Protein AF-A0A1G0FQ92-F1 (afdb_monomer_lite)

Foldseek 3Di:
DVVVCCVVCVVVVVVVVVVVVVVVVVVVVVVVVVVVVLVVLVVQLVVLLVVCLVVVPDVVSVVSNLVSLVVNVCVVPDQWDFDDDDNDGPDIDGPPPVVVVSSVVSVVVSCVSNVVVVVD

Structure (mmCIF, N/CA/C/O backbone):
data_AF-A0A1G0FQ92-F1
#
_entry.id   AF-A0A1G0FQ92-F1
#
loop_
_atom_site.group_PDB
_atom_site.id
_atom_site.type_symbol
_atom_site.label_atom_id
_atom_site.label_alt_id
_atom_site.label_comp_id
_atom_site.label_asym_id
_atom_site.label_entity_id
_atom_site.label_seq_id
_atom_site.pdbx_PDB_ins_code
_atom_site.Cartn_x
_atom_site.Cartn_y
_atom_site.Cartn_z
_atom_site.occupancy
_atom_site.B_iso_or_equiv
_atom_site.auth_seq_id
_atom_site.auth_comp_id
_atom_site.auth_asym_id
_atom_site.auth_atom_id
_atom_site.pdbx_PDB_model_num
ATOM 1 N N . MET A 1 1 ? 34.326 -0.810 -49.996 1.00 49.47 1 MET A N 1
ATOM 2 C CA . MET A 1 1 ? 34.513 -0.570 -48.547 1.00 49.47 1 MET A CA 1
ATOM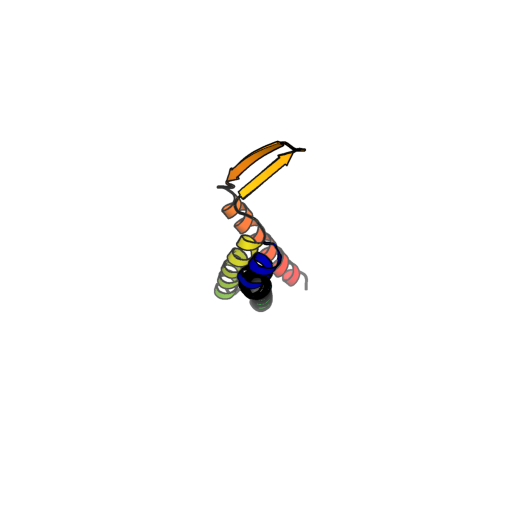 3 C C . MET A 1 1 ? 33.262 -0.954 -47.757 1.00 49.47 1 MET A C 1
ATOM 5 O O . MET A 1 1 ? 33.401 -1.573 -46.710 1.00 49.47 1 MET A O 1
ATOM 9 N N . ASP A 1 2 ? 32.059 -0.715 -48.287 1.00 53.69 2 ASP A N 1
ATOM 10 C CA . ASP A 1 2 ? 30.771 -0.985 -47.615 1.00 53.69 2 ASP A CA 1
ATOM 11 C C . ASP A 1 2 ? 30.501 -2.463 -47.283 1.00 53.69 2 ASP A C 1
ATOM 13 O O . ASP A 1 2 ? 29.979 -2.795 -46.221 1.00 53.69 2 ASP A O 1
ATOM 17 N N . SER A 1 3 ? 30.934 -3.384 -48.145 1.00 57.03 3 SER A N 1
ATOM 18 C CA . SER A 1 3 ? 30.762 -4.831 -47.952 1.00 57.03 3 SER A CA 1
ATOM 19 C C . SER A 1 3 ? 31.643 -5.426 -46.842 1.00 57.03 3 SER A C 1
ATOM 21 O O . SER A 1 3 ? 31.326 -6.494 -46.317 1.00 57.03 3 SER A O 1
ATOM 23 N N . TYR A 1 4 ? 32.719 -4.736 -46.443 1.00 55.25 4 TYR A N 1
ATOM 24 C CA . TYR A 1 4 ? 33.552 -5.134 -45.302 1.00 55.25 4 TYR A CA 1
ATOM 25 C C . TYR A 1 4 ? 32.931 -4.675 -43.976 1.00 55.25 4 TYR A C 1
ATOM 27 O O . TYR A 1 4 ? 32.877 -5.452 -43.027 1.00 55.25 4 TYR A O 1
ATOM 35 N N . ILE A 1 5 ? 32.373 -3.457 -43.946 1.00 58.00 5 ILE A N 1
ATOM 36 C CA . ILE A 1 5 ? 31.676 -2.880 -42.784 1.00 58.00 5 ILE A CA 1
ATOM 37 C C . ILE A 1 5 ? 30.417 -3.694 -42.450 1.00 58.00 5 ILE A C 1
ATOM 39 O O . ILE A 1 5 ? 30.187 -4.030 -41.293 1.00 58.00 5 ILE A O 1
ATOM 43 N N . ALA A 1 6 ? 29.637 -4.110 -43.453 1.00 58.31 6 ALA A N 1
ATOM 44 C CA . ALA A 1 6 ? 28.458 -4.951 -43.227 1.00 58.31 6 ALA A CA 1
ATOM 45 C C . ALA A 1 6 ? 28.804 -6.336 -42.636 1.00 58.31 6 ALA A C 1
ATOM 47 O O . ALA A 1 6 ? 28.080 -6.843 -41.778 1.00 58.31 6 ALA A O 1
ATOM 48 N N . ARG A 1 7 ? 29.932 -6.941 -43.048 1.00 61.00 7 ARG A N 1
ATOM 49 C CA . ARG A 1 7 ? 30.397 -8.242 -42.530 1.00 61.00 7 ARG A CA 1
ATOM 50 C C . ARG A 1 7 ? 30.936 -8.167 -41.105 1.00 61.00 7 ARG A C 1
ATOM 52 O O . ARG A 1 7 ? 30.766 -9.124 -40.356 1.00 61.00 7 ARG A O 1
ATOM 59 N N . THR A 1 8 ? 31.576 -7.063 -40.729 1.00 62.22 8 THR A N 1
ATOM 60 C CA . THR A 1 8 ? 32.132 -6.891 -39.382 1.00 62.22 8 THR A CA 1
ATOM 61 C C . THR A 1 8 ? 31.109 -6.345 -38.395 1.00 62.22 8 THR A C 1
ATOM 63 O O . THR A 1 8 ? 31.143 -6.758 -37.244 1.00 62.22 8 THR A O 1
ATOM 66 N N . MET A 1 9 ? 30.177 -5.482 -38.818 1.00 61.44 9 MET A N 1
ATOM 67 C CA . 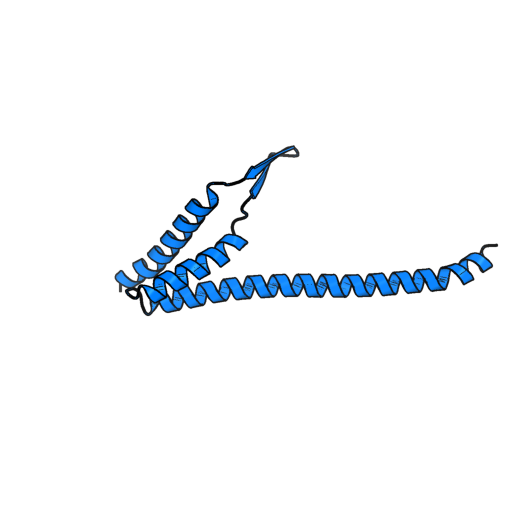MET A 1 9 ? 29.166 -4.869 -37.942 1.00 61.44 9 MET A CA 1
ATOM 68 C C . MET A 1 9 ? 27.873 -5.684 -37.805 1.00 61.44 9 MET A C 1
ATOM 70 O O . MET A 1 9 ? 27.204 -5.576 -36.779 1.00 61.44 9 MET A O 1
ATOM 74 N N . GLY A 1 10 ? 27.530 -6.532 -38.781 1.00 70.69 10 GLY A N 1
ATOM 75 C CA . GLY A 1 10 ? 26.330 -7.381 -38.740 1.00 70.69 10 GLY A CA 1
ATOM 76 C C . GLY A 1 10 ? 26.204 -8.236 -37.466 1.00 70.69 10 GLY A C 1
ATOM 77 O O . GLY A 1 10 ? 25.162 -8.175 -36.812 1.00 70.69 10 GLY A O 1
ATOM 78 N N . PRO A 1 11 ? 27.255 -8.965 -37.040 1.00 80.44 11 PRO A N 1
ATOM 79 C CA . PRO A 1 11 ? 27.215 -9.764 -35.813 1.00 80.44 11 PRO A CA 1
ATOM 80 C C . PRO A 1 11 ? 27.005 -8.929 -34.542 1.00 80.44 11 PRO A C 1
ATOM 82 O O . PRO A 1 11 ? 26.285 -9.355 -33.642 1.00 80.44 11 PRO A O 1
ATOM 85 N N . TRP A 1 12 ? 27.580 -7.723 -34.473 1.00 83.19 12 TRP A N 1
ATOM 86 C CA . TRP A 1 12 ? 27.428 -6.826 -33.321 1.00 83.19 12 TRP A CA 1
ATOM 87 C C . TRP A 1 12 ? 26.035 -6.206 -33.240 1.00 83.19 12 TRP A C 1
ATOM 89 O O . TRP A 1 12 ? 25.506 -6.054 -32.143 1.00 83.19 12 TRP A O 1
ATOM 99 N N . ILE A 1 13 ? 25.417 -5.894 -34.383 1.00 83.62 13 ILE A N 1
ATOM 100 C CA . ILE A 1 13 ? 24.026 -5.422 -34.431 1.00 83.62 13 ILE A CA 1
ATOM 101 C C . ILE A 1 13 ? 23.087 -6.530 -33.943 1.00 83.62 13 ILE A C 1
A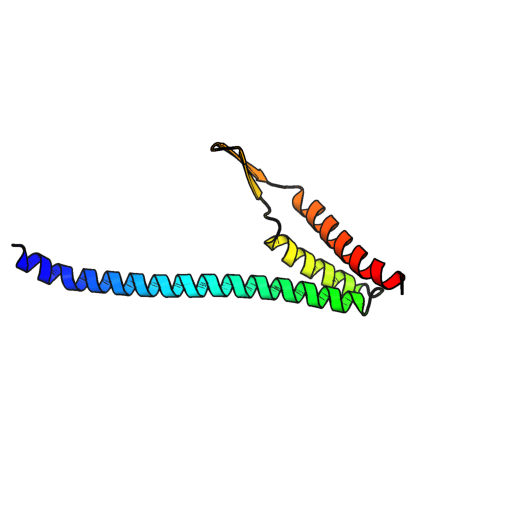TOM 103 O O . ILE A 1 13 ? 22.226 -6.276 -33.105 1.00 83.62 13 ILE A O 1
ATOM 107 N N . VAL A 1 14 ? 23.287 -7.773 -34.397 1.00 83.62 14 VAL A N 1
ATOM 108 C CA . VAL A 1 14 ? 22.497 -8.925 -33.929 1.00 83.62 14 VAL A CA 1
ATOM 109 C C . VAL A 1 14 ? 22.682 -9.142 -32.424 1.00 83.62 14 VAL A C 1
ATOM 111 O O . VAL A 1 14 ? 21.697 -9.305 -31.706 1.00 83.62 14 VAL A O 1
ATOM 114 N N . LEU A 1 15 ? 23.919 -9.071 -31.925 1.00 86.25 15 LEU A N 1
ATOM 115 C CA . LEU A 1 15 ? 24.206 -9.155 -30.492 1.00 86.25 15 LEU A CA 1
ATOM 116 C C . LEU A 1 15 ? 23.480 -8.050 -29.704 1.00 86.25 15 LEU A C 1
ATOM 118 O O . LEU A 1 15 ? 22.843 -8.337 -28.694 1.00 86.25 15 LEU A O 1
ATOM 122 N N . ALA A 1 16 ? 23.529 -6.802 -30.176 1.00 85.31 16 ALA A N 1
ATOM 123 C CA . ALA A 1 16 ? 22.871 -5.671 -29.526 1.00 85.31 16 ALA A CA 1
ATOM 124 C C . ALA A 1 16 ? 21.343 -5.840 -29.465 1.00 85.31 16 ALA A C 1
ATOM 126 O O . ALA A 1 16 ? 20.740 -5.553 -28.432 1.00 85.31 16 ALA A O 1
ATOM 127 N N . VAL A 1 17 ? 20.720 -6.365 -30.527 1.00 86.38 17 VAL A N 1
ATOM 128 C CA . VAL A 1 17 ? 19.278 -6.666 -30.548 1.00 86.38 17 VAL A CA 1
ATOM 129 C C . VAL A 1 17 ? 18.927 -7.761 -29.537 1.00 86.38 17 VAL A C 1
ATOM 131 O O . VAL A 1 17 ? 17.934 -7.632 -28.823 1.00 86.38 17 VAL A O 1
ATOM 134 N N . ILE A 1 18 ? 19.753 -8.807 -29.421 1.00 89.12 18 ILE A N 1
ATOM 135 C CA . ILE A 1 18 ? 19.550 -9.878 -28.432 1.00 89.12 18 ILE A CA 1
ATOM 136 C C . ILE A 1 18 ? 19.664 -9.325 -27.008 1.00 89.12 18 ILE A C 1
ATOM 138 O O . ILE A 1 18 ? 18.787 -9.580 -26.183 1.00 89.12 18 ILE A O 1
ATOM 142 N N . VAL A 1 19 ? 20.700 -8.531 -26.716 1.00 89.69 19 VAL A N 1
ATOM 143 C CA . VAL A 1 19 ? 20.867 -7.909 -25.392 1.00 89.69 19 VAL A CA 1
ATOM 144 C C . VAL A 1 19 ? 19.685 -6.994 -25.072 1.00 89.69 19 VAL A C 1
ATOM 146 O O . VAL A 1 19 ? 19.135 -7.073 -23.975 1.00 89.69 19 VAL A O 1
ATOM 149 N N . PHE A 1 20 ? 19.240 -6.175 -26.027 1.00 92.19 20 PHE A N 1
ATOM 150 C CA . PHE A 1 20 ? 18.078 -5.307 -25.845 1.00 92.19 20 PHE A CA 1
ATOM 151 C C . PHE A 1 20 ? 16.800 -6.106 -25.555 1.00 92.19 20 PHE A C 1
ATOM 153 O O . PHE A 1 20 ? 16.089 -5.797 -24.600 1.00 92.19 20 PHE A O 1
ATOM 160 N N . ALA A 1 21 ? 16.538 -7.176 -26.310 1.00 86.56 21 ALA A N 1
ATOM 161 C CA . ALA A 1 21 ? 15.380 -8.039 -26.087 1.00 86.56 21 ALA A CA 1
ATOM 162 C C . ALA A 1 21 ? 15.396 -8.673 -24.686 1.00 86.56 21 ALA A C 1
ATOM 164 O O . ALA A 1 21 ? 14.373 -8.683 -23.998 1.00 86.56 21 ALA A O 1
ATOM 165 N N . VAL A 1 22 ? 16.561 -9.138 -24.225 1.00 91.19 22 VAL A N 1
ATOM 166 C CA . VAL A 1 22 ? 16.732 -9.681 -22.870 1.00 91.19 22 VAL A CA 1
ATOM 167 C C . VAL A 1 22 ? 16.446 -8.610 -21.813 1.00 91.19 22 VAL A C 1
ATOM 169 O O . VAL A 1 22 ? 15.677 -8.860 -20.883 1.00 91.19 22 VAL A O 1
ATOM 172 N N . LEU A 1 23 ? 16.987 -7.398 -21.970 1.00 91.06 23 LEU A N 1
ATOM 173 C CA . LEU A 1 23 ? 16.730 -6.282 -21.052 1.00 91.06 23 LEU A CA 1
ATOM 174 C C . LEU A 1 23 ? 15.242 -5.903 -20.998 1.00 91.06 23 LEU A C 1
ATOM 176 O O . LEU A 1 23 ? 14.718 -5.672 -19.908 1.00 91.06 23 LEU A O 1
ATOM 180 N N . CYS A 1 24 ? 14.537 -5.905 -22.133 1.00 88.69 24 CYS A N 1
ATOM 181 C CA . CYS A 1 24 ? 13.091 -5.675 -22.174 1.00 88.69 24 CYS A CA 1
ATOM 182 C C . CYS A 1 24 ? 12.308 -6.736 -21.388 1.00 88.69 24 CYS A C 1
ATOM 184 O O . CYS A 1 24 ? 11.381 -6.391 -20.653 1.00 88.69 24 CYS A O 1
ATOM 186 N N . VAL A 1 25 ? 12.688 -8.014 -21.492 1.00 89.31 25 VAL A N 1
ATOM 187 C CA . VAL A 1 25 ? 12.049 -9.097 -20.724 1.00 89.31 25 VAL A CA 1
ATOM 188 C C . VAL A 1 25 ? 12.283 -8.919 -19.223 1.00 89.31 25 VAL A C 1
ATOM 190 O O . VAL A 1 25 ? 11.343 -9.058 -18.438 1.00 89.31 25 VAL A O 1
ATOM 193 N N . PHE A 1 26 ? 13.501 -8.562 -18.808 1.00 88.31 26 PHE A N 1
ATOM 194 C CA . PHE A 1 26 ? 13.791 -8.266 -17.402 1.00 88.31 26 PHE A CA 1
ATOM 195 C C . PHE A 1 26 ? 12.991 -7.065 -16.888 1.00 88.31 26 PHE A C 1
ATOM 197 O O . PHE A 1 26 ? 12.408 -7.145 -15.804 1.00 88.31 26 PHE A O 1
ATOM 204 N N . ALA A 1 27 ? 12.904 -5.985 -17.670 1.00 82.88 27 ALA A N 1
ATOM 205 C CA . ALA A 1 27 ? 12.105 -4.812 -17.325 1.00 82.88 27 ALA A CA 1
ATOM 206 C C . ALA A 1 27 ? 10.617 -5.166 -17.164 1.00 82.88 27 ALA A C 1
ATOM 208 O O . ALA A 1 27 ? 9.985 -4.758 -16.189 1.00 82.88 27 ALA A O 1
ATOM 209 N N . TYR A 1 28 ? 10.076 -5.989 -18.066 1.00 85.81 28 TYR A N 1
ATOM 210 C CA . TYR A 1 28 ? 8.696 -6.462 -17.988 1.00 85.81 28 TYR A CA 1
ATOM 211 C C . TYR A 1 28 ? 8.437 -7.320 -16.742 1.00 85.81 28 TYR A C 1
ATOM 213 O O . TYR A 1 28 ? 7.465 -7.088 -16.021 1.00 85.81 28 TYR A O 1
ATOM 221 N N . GLN A 1 29 ? 9.313 -8.283 -16.435 1.00 85.56 29 GLN A N 1
ATOM 222 C CA . GLN A 1 29 ? 9.165 -9.093 -15.223 1.00 85.56 29 GLN A CA 1
ATOM 223 C C . GLN A 1 29 ? 9.251 -8.249 -13.951 1.00 85.56 29 GLN A C 1
ATOM 225 O O . GLN A 1 29 ? 8.521 -8.498 -12.992 1.00 85.56 29 GLN A O 1
ATOM 230 N N . PHE A 1 30 ? 10.131 -7.250 -13.932 1.00 83.19 30 PHE A N 1
ATOM 231 C CA . PHE A 1 30 ? 10.268 -6.346 -12.800 1.00 83.19 30 PHE A CA 1
ATOM 232 C C . PHE A 1 30 ? 9.007 -5.497 -12.584 1.00 83.19 30 PHE A C 1
ATOM 234 O O . PHE A 1 30 ? 8.542 -5.375 -11.449 1.00 83.19 30 PHE A O 1
ATOM 241 N N . ASP A 1 31 ? 8.414 -4.973 -13.660 1.00 79.62 31 ASP A N 1
ATOM 242 C CA . ASP A 1 31 ? 7.146 -4.237 -13.593 1.00 79.62 31 ASP A CA 1
ATOM 243 C C . ASP A 1 31 ? 6.005 -5.122 -13.065 1.00 79.62 31 ASP A C 1
ATOM 245 O O . ASP A 1 31 ? 5.270 -4.731 -12.154 1.00 79.62 31 ASP A O 1
ATOM 249 N N . GLN A 1 32 ? 5.909 -6.362 -13.556 1.00 78.06 32 GLN A N 1
ATOM 250 C CA . GLN A 1 32 ? 4.897 -7.307 -13.081 1.00 78.06 32 GLN A CA 1
ATOM 251 C C . GLN A 1 32 ? 5.092 -7.687 -11.608 1.00 78.06 32 GLN A C 1
ATOM 253 O O . GLN A 1 32 ? 4.121 -7.724 -10.848 1.00 78.06 32 GLN A O 1
ATOM 258 N N . LYS A 1 33 ? 6.337 -7.904 -11.160 1.00 78.81 33 LYS A N 1
ATOM 259 C CA . LYS A 1 33 ? 6.640 -8.147 -9.739 1.00 78.81 33 LYS A CA 1
ATOM 260 C C . LYS A 1 33 ? 6.172 -6.988 -8.860 1.00 78.81 33 LYS A C 1
ATOM 262 O O . LYS A 1 33 ? 5.459 -7.229 -7.889 1.00 78.81 33 LYS A O 1
ATOM 267 N N . LYS A 1 34 ? 6.468 -5.743 -9.246 1.00 77.12 34 LYS A N 1
ATOM 268 C CA . LYS A 1 34 ? 6.015 -4.550 -8.511 1.00 77.12 34 LYS A CA 1
ATOM 269 C C . LYS A 1 34 ? 4.494 -4.441 -8.437 1.00 77.12 34 LYS A C 1
ATOM 271 O O . LYS A 1 34 ? 3.953 -4.095 -7.389 1.00 77.12 34 LYS A O 1
ATOM 276 N N . LYS A 1 35 ? 3.785 -4.732 -9.531 1.00 76.94 35 LYS A N 1
ATOM 277 C CA . LYS A 1 35 ? 2.311 -4.742 -9.539 1.00 76.94 35 LYS A CA 1
ATOM 278 C C . LYS A 1 35 ? 1.747 -5.801 -8.593 1.00 76.94 35 LYS A C 1
ATOM 280 O O . LYS A 1 35 ? 0.823 -5.515 -7.835 1.00 76.94 35 LYS A O 1
ATOM 285 N N . THR A 1 36 ? 2.334 -6.994 -8.608 1.00 80.19 36 THR A N 1
ATOM 286 C CA . THR A 1 36 ? 1.914 -8.116 -7.756 1.00 80.19 36 THR A CA 1
ATOM 287 C C . THR A 1 36 ? 2.139 -7.809 -6.275 1.00 80.19 36 THR A C 1
ATOM 289 O O . THR A 1 36 ? 1.265 -8.067 -5.455 1.00 80.19 36 THR A O 1
ATOM 292 N N . GLU A 1 37 ? 3.273 -7.195 -5.939 1.00 79.69 37 GLU A N 1
ATOM 293 C CA . GLU A 1 37 ? 3.609 -6.778 -4.575 1.00 79.69 37 GLU A CA 1
ATOM 294 C C . GLU A 1 37 ? 2.620 -5.738 -4.029 1.00 79.69 37 GLU A C 1
ATOM 296 O O . GLU A 1 37 ? 2.073 -5.911 -2.939 1.00 79.69 37 GLU A O 1
ATOM 301 N N . LYS A 1 38 ? 2.294 -4.709 -4.824 1.00 78.50 38 LYS A N 1
ATOM 302 C CA . LYS A 1 38 ? 1.278 -3.708 -4.452 1.00 78.50 38 LYS A CA 1
ATOM 303 C C . LYS A 1 38 ? -0.083 -4.343 -4.182 1.00 78.50 38 LYS A C 1
ATOM 305 O O . LYS A 1 38 ? -0.764 -3.978 -3.226 1.00 78.50 38 LYS A O 1
ATOM 310 N N . LEU A 1 39 ? -0.473 -5.302 -5.020 1.00 82.56 39 LEU A N 1
ATOM 311 C CA . LEU A 1 39 ? -1.740 -6.009 -4.883 1.00 82.56 39 LEU A CA 1
ATOM 312 C C . LEU A 1 39 ? -1.757 -6.924 -3.649 1.00 82.56 39 LEU A C 1
ATOM 314 O O . LEU A 1 39 ? -2.777 -7.009 -2.969 1.00 82.56 39 LEU A O 1
ATOM 318 N N . ALA A 1 40 ? -0.632 -7.564 -3.323 1.00 84.12 40 ALA A N 1
ATOM 319 C CA . ALA A 1 40 ? -0.489 -8.370 -2.114 1.00 84.12 40 ALA A CA 1
ATOM 320 C C . ALA A 1 40 ? -0.622 -7.521 -0.841 1.00 84.12 40 ALA A C 1
ATOM 322 O O . ALA A 1 40 ? -1.327 -7.916 0.083 1.00 84.12 40 ALA A O 1
ATOM 323 N N . ILE A 1 41 ? -0.011 -6.333 -0.808 1.00 82.88 41 ILE A N 1
ATOM 324 C CA . ILE A 1 41 ? -0.123 -5.412 0.333 1.00 82.88 41 ILE A CA 1
ATOM 325 C C . ILE A 1 41 ? -1.558 -4.882 0.474 1.00 82.88 41 ILE A C 1
ATOM 327 O O . ILE A 1 41 ? -2.073 -4.811 1.588 1.00 82.88 41 ILE A O 1
ATOM 331 N N . ALA A 1 42 ? -2.230 -4.562 -0.639 1.00 81.88 42 ALA A N 1
ATOM 332 C CA . ALA A 1 42 ? -3.634 -4.148 -0.622 1.00 81.88 42 ALA A CA 1
ATOM 333 C C . ALA A 1 42 ? -4.558 -5.240 -0.058 1.00 81.88 42 ALA A C 1
ATOM 335 O O . ALA A 1 42 ? -5.382 -4.956 0.808 1.00 81.88 42 ALA A O 1
ATOM 336 N N . ARG A 1 43 ? -4.374 -6.495 -0.492 1.00 86.31 43 ARG A N 1
ATOM 337 C CA . ARG A 1 43 ? -5.118 -7.645 0.046 1.00 86.31 43 ARG A CA 1
ATOM 338 C C . ARG A 1 43 ? -4.839 -7.865 1.528 1.00 86.31 43 ARG A C 1
ATOM 340 O O . ARG A 1 43 ? -5.777 -7.985 2.296 1.00 86.31 43 ARG A O 1
ATOM 347 N N . ALA A 1 44 ? -3.574 -7.814 1.946 1.00 85.69 44 ALA A N 1
ATOM 348 C CA . ALA A 1 44 ? -3.209 -7.996 3.349 1.00 85.69 44 ALA A CA 1
ATOM 349 C C . ALA A 1 44 ? -3.836 -6.938 4.276 1.00 85.69 44 ALA A C 1
ATOM 351 O O . ALA A 1 44 ? -4.136 -7.237 5.430 1.00 85.69 44 ALA A O 1
ATOM 352 N N . TYR A 1 45 ? -4.029 -5.705 3.795 1.00 85.44 45 TYR A N 1
ATOM 353 C CA . TYR A 1 45 ? -4.754 -4.685 4.551 1.00 85.44 45 TYR A CA 1
ATOM 354 C C . TYR A 1 45 ? -6.260 -4.961 4.599 1.00 85.44 45 TYR A C 1
ATOM 356 O O . TYR A 1 45 ? -6.865 -4.834 5.660 1.00 85.44 45 TYR A O 1
ATOM 364 N N . GLN A 1 46 ? -6.852 -5.391 3.484 1.00 85.25 46 GLN A N 1
ATOM 365 C CA . GLN A 1 46 ? -8.262 -5.769 3.433 1.00 85.25 46 GLN A CA 1
ATOM 366 C C . GLN A 1 46 ? -8.575 -6.959 4.353 1.00 85.25 46 GLN A C 1
ATOM 368 O O . GLN A 1 46 ? -9.495 -6.867 5.157 1.00 85.25 46 GLN A O 1
ATOM 373 N N . ASP A 1 47 ? -7.757 -8.011 4.327 1.00 87.75 47 ASP A N 1
ATOM 374 C CA . ASP A 1 47 ? -7.913 -9.174 5.207 1.00 87.75 47 ASP A CA 1
ATOM 375 C C . ASP A 1 47 ? -7.808 -8.774 6.691 1.00 87.75 47 ASP A C 1
ATOM 377 O O . ASP A 1 47 ? -8.539 -9.281 7.541 1.00 87.75 47 ASP A O 1
ATOM 381 N N . ALA A 1 48 ? -6.922 -7.825 7.020 1.00 86.19 48 ALA A N 1
ATOM 382 C CA . ALA A 1 48 ? -6.787 -7.307 8.380 1.00 86.19 48 ALA A CA 1
ATOM 383 C C . ALA A 1 48 ? -8.000 -6.465 8.817 1.00 86.19 48 ALA A C 1
ATOM 385 O O . ALA A 1 48 ? -8.395 -6.532 9.982 1.00 86.19 48 ALA A O 1
ATOM 386 N N . LEU A 1 49 ? -8.606 -5.706 7.897 1.00 84.69 49 LEU A N 1
ATOM 387 C CA . LEU A 1 49 ? -9.861 -4.989 8.140 1.00 84.69 4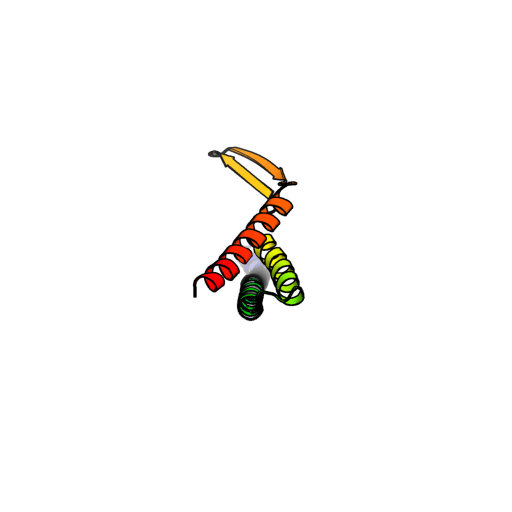9 LEU A CA 1
ATOM 388 C C . LEU A 1 49 ? -11.027 -5.959 8.357 1.00 84.69 49 LEU A C 1
ATOM 390 O O . LEU A 1 49 ? -11.819 -5.749 9.273 1.00 84.69 49 LEU A O 1
ATOM 394 N N . ASP A 1 50 ? -11.110 -7.030 7.569 1.00 86.88 50 ASP A N 1
ATOM 395 C CA . ASP A 1 50 ? -12.153 -8.051 7.703 1.00 86.88 50 ASP A CA 1
ATOM 396 C C . ASP A 1 50 ? -12.005 -8.828 9.023 1.00 86.88 50 ASP A C 1
ATOM 398 O O . ASP A 1 50 ? -12.988 -9.061 9.728 1.00 86.88 50 ASP A O 1
ATOM 402 N N . HIS A 1 51 ? -10.771 -9.152 9.422 1.00 84.44 51 HIS A N 1
ATOM 403 C CA . HIS A 1 51 ? -10.482 -9.755 10.726 1.00 84.44 51 HIS A CA 1
ATOM 404 C C . HIS A 1 51 ? -10.847 -8.818 11.891 1.00 84.44 51 HIS A C 1
ATOM 406 O O . HIS A 1 51 ? -11.441 -9.248 12.880 1.00 84.44 51 HIS A O 1
ATOM 412 N N . LEU A 1 52 ? -10.559 -7.517 11.763 1.00 83.44 52 LEU A N 1
ATOM 413 C CA . LEU A 1 52 ? -10.957 -6.514 12.751 1.00 83.44 52 LEU A CA 1
ATOM 414 C C . LEU A 1 52 ? -12.480 -6.336 12.822 1.00 83.44 52 LEU A C 1
ATOM 416 O O . LEU A 1 52 ? -13.016 -6.129 13.906 1.00 83.44 52 LEU A O 1
ATOM 420 N N . ALA A 1 53 ? -13.189 -6.447 11.697 1.00 83.75 53 ALA A N 1
ATOM 421 C CA . ALA A 1 53 ? -14.648 -6.404 11.667 1.00 83.75 53 ALA A CA 1
ATOM 422 C C . ALA A 1 53 ? -15.280 -7.594 12.413 1.00 83.75 53 ALA A C 1
ATOM 424 O O . ALA A 1 53 ? -16.310 -7.437 13.065 1.00 83.75 53 ALA A O 1
ATOM 425 N N . GLN A 1 54 ? -14.649 -8.770 12.363 1.00 84.00 54 GLN A N 1
ATOM 426 C CA . GLN A 1 54 ? -15.087 -9.962 13.100 1.00 84.00 54 GLN A CA 1
ATOM 427 C C . GLN A 1 54 ? -14.746 -9.890 14.599 1.00 84.00 54 GLN A C 1
ATOM 429 O O . GLN A 1 54 ? -15.493 -10.412 15.428 1.00 84.00 54 GLN A O 1
ATOM 434 N N . HIS A 1 55 ? -13.656 -9.204 14.958 1.00 84.25 55 HIS A N 1
ATOM 435 C CA . HIS A 1 55 ? -13.181 -9.048 16.337 1.00 84.25 55 HIS A CA 1
ATOM 436 C C . HIS A 1 55 ? -12.957 -7.568 16.719 1.00 84.25 55 HIS A C 1
ATOM 438 O O . HIS A 1 55 ? -11.835 -7.162 17.030 1.00 84.25 55 HIS A O 1
ATOM 444 N N . PRO A 1 56 ? -14.016 -6.734 16.756 1.00 76.81 56 PRO A N 1
ATOM 445 C CA . PRO A 1 56 ? -13.887 -5.274 16.857 1.00 76.81 56 PRO A CA 1
ATOM 446 C C . PRO A 1 56 ? -13.347 -4.775 18.203 1.00 76.81 56 PRO A C 1
ATOM 448 O O . PRO A 1 56 ? -12.870 -3.644 18.308 1.00 76.81 56 PRO A O 1
ATOM 451 N N . THR A 1 57 ? -13.429 -5.599 19.248 1.00 81.62 57 THR A N 1
ATOM 452 C CA . THR A 1 57 ? -12.928 -5.283 20.592 1.00 81.62 57 THR A CA 1
ATOM 453 C C . THR A 1 57 ? -11.547 -5.868 20.873 1.00 81.62 57 THR A C 1
ATOM 455 O O . THR A 1 57 ? -11.007 -5.617 21.948 1.00 81.62 57 THR A O 1
ATOM 458 N N . ASP A 1 58 ? -10.974 -6.649 19.951 1.00 84.12 58 ASP A N 1
ATOM 459 C CA . ASP A 1 58 ? -9.667 -7.271 20.146 1.00 84.12 58 ASP A CA 1
ATOM 460 C C . ASP A 1 58 ? -8.536 -6.261 19.851 1.00 84.12 58 ASP A C 1
ATOM 462 O O . ASP A 1 58 ? -8.380 -5.803 18.711 1.00 84.12 58 ASP A O 1
ATOM 466 N N . PRO A 1 59 ? -7.716 -5.892 20.855 1.00 80.56 59 PRO A N 1
ATOM 467 C CA . PRO A 1 59 ? -6.601 -4.976 20.651 1.00 80.56 59 PRO A CA 1
ATOM 468 C C . PRO A 1 59 ? -5.533 -5.542 19.704 1.00 80.56 59 PRO A C 1
ATOM 470 O O . PRO A 1 59 ? -4.869 -4.763 19.017 1.00 80.56 59 PRO A O 1
ATOM 473 N N . SER A 1 60 ? -5.379 -6.868 19.625 1.00 84.62 60 SER A N 1
ATOM 474 C CA . SER A 1 60 ? -4.404 -7.505 18.734 1.00 84.62 60 SER A CA 1
ATOM 475 C C . SER A 1 60 ? -4.818 -7.386 17.263 1.00 84.62 60 SER A C 1
ATOM 477 O O . SER A 1 60 ? -4.004 -6.993 16.424 1.00 84.62 60 SER A O 1
ATOM 479 N N . ALA A 1 61 ? -6.106 -7.589 16.961 1.00 79.94 61 ALA A N 1
ATOM 480 C CA . ALA A 1 61 ? -6.671 -7.364 15.633 1.00 79.94 61 ALA A CA 1
ATOM 481 C C . ALA A 1 61 ? -6.549 -5.890 15.208 1.00 79.94 61 ALA A C 1
ATOM 483 O O . ALA A 1 61 ? -6.213 -5.592 14.059 1.00 79.94 61 ALA A O 1
ATOM 484 N N . ARG A 1 62 ? -6.749 -4.953 16.147 1.00 79.25 62 ARG A N 1
ATOM 485 C CA . ARG A 1 62 ? -6.628 -3.511 15.883 1.00 79.25 62 ARG A CA 1
ATOM 486 C C . ARG A 1 62 ? -5.187 -3.093 15.587 1.00 79.25 62 ARG A C 1
ATOM 488 O O . ARG A 1 62 ? -4.963 -2.343 14.639 1.00 79.25 62 ARG A O 1
ATOM 495 N N . LEU A 1 63 ? -4.217 -3.596 16.354 1.00 84.25 63 LEU A N 1
ATOM 496 C CA . LEU A 1 63 ? -2.790 -3.361 16.106 1.00 84.25 63 LEU A CA 1
ATOM 497 C C . LEU A 1 63 ? -2.348 -3.939 14.756 1.00 84.25 63 LEU A C 1
ATOM 499 O O . LEU A 1 63 ? -1.731 -3.226 13.967 1.00 84.25 63 LEU A O 1
ATOM 503 N N . GLY A 1 64 ? -2.740 -5.178 14.444 1.00 82.06 64 GLY A N 1
ATOM 504 C CA . GLY A 1 64 ? -2.432 -5.798 13.153 1.00 82.06 64 GLY A CA 1
ATOM 505 C C . GLY A 1 64 ? -3.013 -5.018 11.969 1.00 82.06 64 GLY A C 1
ATOM 506 O O . GLY A 1 64 ? -2.333 -4.808 10.963 1.00 82.06 64 GLY A O 1
ATOM 507 N N . CYS A 1 65 ? -4.240 -4.510 12.099 1.00 85.44 65 CYS A N 1
ATOM 508 C CA . CYS A 1 65 ? -4.858 -3.664 11.080 1.00 85.44 65 CYS A CA 1
ATOM 509 C C . CYS A 1 65 ? -4.133 -2.318 10.905 1.00 85.44 65 CYS A C 1
ATOM 511 O O . CYS A 1 65 ? -3.953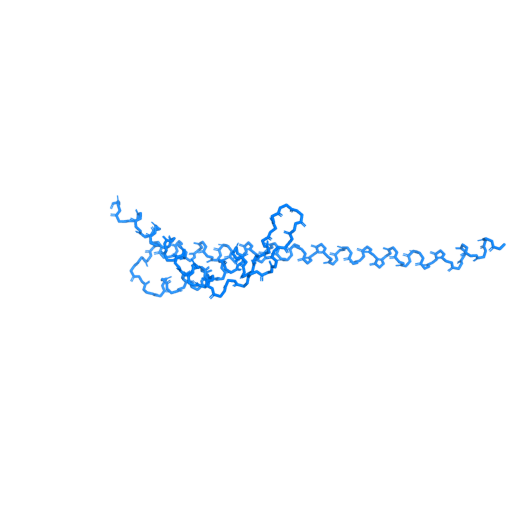 -1.864 9.773 1.00 85.44 65 CYS A O 1
ATOM 513 N N . LEU A 1 66 ? -3.684 -1.689 11.996 1.00 84.50 66 LEU A N 1
ATOM 514 C CA . LEU A 1 66 ? -2.903 -0.448 11.942 1.00 84.50 66 LEU A CA 1
ATOM 515 C C . LEU A 1 66 ? -1.569 -0.654 11.213 1.00 84.50 66 LEU A C 1
ATOM 517 O O . LEU A 1 66 ? -1.222 0.132 10.333 1.00 84.50 66 LEU A O 1
ATOM 521 N N . GLU A 1 67 ? -0.841 -1.727 11.523 1.00 84.75 67 GLU A N 1
ATOM 522 C CA . GLU A 1 67 ? 0.439 -2.036 10.876 1.00 84.75 67 GLU A CA 1
ATOM 523 C C . GLU A 1 67 ? 0.287 -2.278 9.371 1.00 84.75 67 GLU A C 1
ATOM 525 O O . GLU A 1 67 ? 1.029 -1.706 8.569 1.00 84.75 67 GLU A O 1
ATOM 530 N N . ARG A 1 68 ? -0.715 -3.067 8.964 1.00 85.12 68 ARG A N 1
ATOM 531 C CA . ARG A 1 68 ? -0.998 -3.310 7.540 1.00 85.12 68 ARG A CA 1
ATOM 532 C C . ARG A 1 68 ? -1.493 -2.049 6.831 1.00 85.12 68 ARG A C 1
ATOM 534 O O . ARG A 1 68 ? -1.101 -1.803 5.689 1.00 85.12 68 ARG A O 1
ATOM 541 N N . GLY A 1 69 ? -2.272 -1.215 7.521 1.00 81.75 69 GLY A N 1
ATOM 542 C CA . GLY A 1 69 ? -2.707 0.093 7.033 1.00 81.75 69 GLY A CA 1
ATOM 543 C C . GLY A 1 69 ? -1.532 1.029 6.767 1.00 81.75 69 GLY A C 1
ATOM 544 O O . GLY A 1 69 ? -1.473 1.648 5.705 1.00 81.75 69 GLY A O 1
ATOM 545 N N . ARG A 1 70 ? -0.536 1.069 7.661 1.00 82.81 70 ARG A N 1
ATOM 546 C CA . ARG A 1 70 ? 0.702 1.840 7.449 1.00 82.81 70 ARG A CA 1
ATOM 547 C C . ARG A 1 70 ? 1.412 1.422 6.170 1.00 82.81 70 ARG A C 1
ATOM 549 O O . ARG A 1 70 ? 1.770 2.284 5.372 1.00 82.81 70 ARG A O 1
ATOM 556 N N . THR A 1 71 ? 1.573 0.117 5.940 1.00 81.25 71 THR A N 1
ATOM 557 C CA . THR A 1 71 ? 2.214 -0.392 4.716 1.00 81.25 71 THR A CA 1
ATOM 558 C C . THR A 1 71 ? 1.412 -0.034 3.462 1.00 81.25 71 THR A C 1
ATOM 560 O O . THR A 1 71 ? 1.990 0.380 2.459 1.00 81.25 71 THR A O 1
ATOM 563 N N . PHE A 1 72 ? 0.082 -0.137 3.513 1.00 83.56 72 PHE A N 1
ATOM 564 C CA . PHE A 1 72 ? -0.788 0.209 2.389 1.00 83.56 72 PHE A CA 1
ATOM 565 C C . PHE A 1 72 ? -0.738 1.705 2.043 1.00 83.56 72 PHE A C 1
ATOM 567 O O . PHE A 1 72 ? -0.476 2.078 0.896 1.00 83.56 72 PHE A O 1
ATOM 574 N N . TYR A 1 73 ? -0.927 2.577 3.036 1.00 74.81 73 TYR A N 1
ATOM 575 C CA . TYR A 1 73 ? -0.936 4.024 2.824 1.00 74.81 73 TYR A CA 1
ATOM 576 C C . TYR A 1 73 ? 0.454 4.604 2.540 1.00 74.81 73 TYR A C 1
ATOM 578 O O . TYR A 1 73 ? 0.537 5.648 1.896 1.00 74.81 73 TYR A O 1
ATOM 586 N N . ALA A 1 74 ? 1.537 3.926 2.931 1.00 75.75 74 ALA A N 1
ATOM 587 C CA . ALA A 1 74 ? 2.889 4.278 2.499 1.00 75.75 74 ALA A CA 1
ATOM 588 C C . ALA A 1 74 ? 3.084 4.134 0.979 1.00 75.75 74 ALA A C 1
ATOM 590 O O . ALA A 1 74 ? 3.837 4.896 0.381 1.00 75.75 74 ALA A O 1
ATOM 591 N N . MET A 1 75 ? 2.382 3.199 0.329 1.00 73.44 75 MET A N 1
ATOM 592 C CA . MET A 1 75 ? 2.417 3.069 -1.132 1.00 73.44 75 MET A CA 1
ATOM 593 C C . MET A 1 75 ? 1.472 4.035 -1.851 1.00 73.44 75 MET A C 1
ATOM 595 O O . MET A 1 75 ? 1.740 4.416 -2.991 1.00 73.44 75 MET A O 1
ATOM 599 N N . ALA A 1 76 ? 0.330 4.348 -1.235 1.00 69.31 76 ALA A N 1
ATOM 600 C CA . ALA A 1 76 ? -0.731 5.139 -1.856 1.00 69.31 76 ALA A CA 1
ATOM 601 C C . ALA A 1 76 ? -0.500 6.651 -1.728 1.00 69.31 76 ALA A C 1
ATOM 603 O O . ALA A 1 76 ? -0.873 7.407 -2.623 1.00 69.31 76 ALA A O 1
ATOM 604 N N . ILE A 1 77 ? 0.106 7.089 -0.623 1.00 65.19 77 ILE A N 1
ATOM 605 C CA . ILE A 1 77 ? 0.390 8.494 -0.346 1.00 65.19 77 ILE A CA 1
ATOM 606 C C . ILE A 1 77 ? 1.910 8.675 -0.396 1.00 65.19 77 ILE A C 1
ATOM 608 O O . ILE A 1 77 ? 2.594 8.223 0.527 1.00 65.19 77 ILE A O 1
ATOM 612 N N . PRO A 1 78 ? 2.448 9.304 -1.456 1.00 59.41 78 PRO A N 1
ATOM 613 C CA . PRO A 1 78 ? 3.879 9.525 -1.563 1.00 59.41 78 PRO A CA 1
ATOM 614 C C . PRO A 1 78 ? 4.350 10.498 -0.472 1.00 59.41 78 PRO A C 1
ATOM 616 O O . PRO A 1 78 ? 3.673 11.478 -0.158 1.00 59.41 78 PRO A O 1
ATOM 619 N N . ASP A 1 79 ? 5.521 10.220 0.109 1.00 56.09 79 ASP A N 1
ATOM 620 C CA . ASP A 1 79 ? 6.135 11.049 1.163 1.00 56.09 79 ASP A CA 1
ATOM 621 C C . ASP A 1 79 ? 6.482 12.460 0.678 1.00 56.09 79 ASP A C 1
ATOM 623 O O . ASP A 1 79 ? 6.498 13.417 1.452 1.00 56.09 79 ASP A O 1
ATOM 627 N N . THR A 1 80 ? 6.687 12.591 -0.629 1.00 56.06 80 THR A N 1
ATOM 628 C CA . THR A 1 80 ? 6.988 13.837 -1.315 1.00 56.06 80 THR A CA 1
ATOM 629 C C . THR A 1 80 ? 6.032 14.024 -2.479 1.00 56.06 80 THR A C 1
ATOM 631 O O . THR A 1 80 ? 5.691 13.074 -3.186 1.00 56.06 80 THR A O 1
ATOM 634 N N . PHE A 1 81 ? 5.617 15.263 -2.719 1.00 54.97 81 PHE A N 1
ATOM 635 C CA . PHE A 1 81 ? 5.027 15.614 -4.002 1.00 54.97 81 PHE A CA 1
ATOM 636 C C . PHE A 1 81 ? 5.729 16.839 -4.569 1.00 54.97 81 PHE A C 1
ATOM 638 O O . PHE A 1 81 ? 6.099 17.771 -3.851 1.00 54.97 81 PHE A O 1
ATOM 645 N N . THR A 1 82 ? 5.944 16.810 -5.876 1.00 53.12 82 THR A N 1
ATOM 646 C CA . THR A 1 82 ? 6.425 17.956 -6.632 1.00 53.12 82 THR A CA 1
ATOM 647 C C . THR A 1 82 ? 5.211 18.762 -7.050 1.00 53.12 82 THR A C 1
ATOM 649 O O . THR A 1 82 ? 4.351 18.280 -7.791 1.00 53.12 82 THR A O 1
ATOM 652 N N . LEU A 1 83 ? 5.114 19.988 -6.548 1.00 53.00 83 LEU A N 1
ATOM 653 C CA . LEU A 1 83 ? 4.011 20.878 -6.873 1.00 53.00 83 LEU A CA 1
ATOM 654 C C . LEU A 1 83 ? 4.272 21.439 -8.277 1.00 53.00 83 LEU A C 1
ATOM 656 O O . LEU A 1 83 ? 5.125 22.306 -8.470 1.00 53.00 83 LEU A O 1
ATOM 660 N N . VAL A 1 84 ? 3.590 20.885 -9.278 1.00 53.91 84 VAL A N 1
ATOM 661 C CA . VAL A 1 84 ? 3.676 21.344 -10.669 1.00 53.91 84 VAL A CA 1
ATOM 662 C C . VAL A 1 84 ? 2.474 22.243 -10.942 1.00 53.91 84 VAL A C 1
ATOM 664 O O . VAL A 1 84 ? 1.345 21.764 -11.030 1.00 53.91 84 VAL A O 1
ATOM 667 N N . VAL A 1 85 ? 2.704 23.557 -11.043 1.00 52.28 85 VAL A N 1
ATOM 668 C CA . VAL A 1 85 ? 1.680 24.529 -11.468 1.00 52.28 85 VAL A CA 1
ATOM 669 C C . VAL A 1 85 ? 2.044 25.009 -12.868 1.00 52.28 85 VAL A C 1
ATOM 671 O O . VAL A 1 85 ? 3.006 25.759 -13.048 1.00 52.28 85 VAL A O 1
ATOM 674 N N . GLY A 1 86 ? 1.291 24.559 -13.872 1.00 66.50 86 GLY A N 1
ATOM 675 C CA . GLY A 1 86 ? 1.650 24.772 -15.277 1.00 66.50 86 GLY A CA 1
ATOM 676 C C . GLY A 1 86 ? 2.935 24.017 -15.640 1.00 66.50 86 GLY A C 1
ATOM 677 O O . GLY A 1 86 ? 3.059 22.840 -15.329 1.00 66.50 86 GLY A O 1
ATOM 678 N N . GLU A 1 87 ? 3.904 24.688 -16.266 1.00 58.41 87 GLU A N 1
ATOM 679 C CA . GLU A 1 87 ? 5.216 24.106 -16.619 1.00 58.41 87 GLU A CA 1
ATOM 680 C C . GLU A 1 87 ? 6.298 24.322 -15.543 1.00 58.41 87 GLU A C 1
ATOM 682 O O . GLU A 1 87 ? 7.451 23.932 -15.726 1.00 58.41 87 GLU A O 1
ATOM 687 N N . ARG A 1 88 ? 5.967 24.972 -14.418 1.00 45.59 88 ARG A N 1
ATOM 688 C CA . ARG A 1 88 ? 6.942 25.283 -13.364 1.00 45.59 88 ARG A CA 1
ATOM 689 C C . ARG A 1 88 ? 6.834 24.302 -12.204 1.00 45.59 88 ARG A C 1
ATOM 691 O O . ARG A 1 88 ? 5.806 24.213 -11.533 1.00 45.59 88 ARG A O 1
ATOM 698 N N . THR A 1 89 ? 7.940 23.615 -11.943 1.00 56.19 89 THR A N 1
ATOM 699 C CA . THR A 1 89 ? 8.124 22.738 -10.785 1.00 56.19 89 THR A CA 1
ATOM 700 C C . THR A 1 89 ? 8.513 23.578 -9.565 1.00 56.19 89 THR A C 1
ATOM 702 O O . THR A 1 89 ? 9.650 24.040 -9.464 1.00 56.19 89 THR A O 1
ATOM 705 N N . PHE A 1 90 ? 7.585 23.791 -8.629 1.00 54.31 90 PHE A N 1
ATOM 706 C CA . PHE A 1 90 ? 7.806 24.537 -7.382 1.00 54.31 90 PHE A CA 1
ATOM 707 C C . PHE A 1 90 ? 8.396 23.630 -6.293 1.00 54.31 90 PHE A C 1
ATOM 709 O O . PHE A 1 90 ? 7.812 23.445 -5.232 1.00 54.31 90 PHE A O 1
ATOM 716 N N . GLY A 1 91 ? 9.566 23.050 -6.570 1.00 53.12 91 GLY A N 1
ATOM 717 C C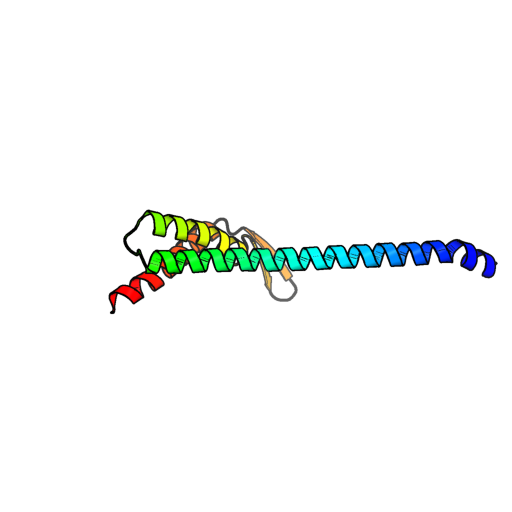A . GLY A 1 91 ? 10.307 22.228 -5.613 1.00 53.12 91 GLY A CA 1
ATOM 718 C C . GLY A 1 91 ? 9.599 20.940 -5.168 1.00 53.12 91 GLY A C 1
ATOM 719 O O . GLY A 1 91 ? 8.420 20.696 -5.427 1.00 53.12 91 GLY A O 1
ATOM 720 N N . THR A 1 92 ? 10.365 20.079 -4.507 1.00 52.78 92 THR A N 1
ATOM 721 C CA . THR A 1 92 ? 9.864 18.862 -3.866 1.00 52.78 92 THR A CA 1
ATOM 722 C C . THR A 1 92 ? 9.574 19.209 -2.413 1.00 52.78 92 THR A C 1
ATOM 724 O O . THR A 1 92 ? 10.504 19.501 -1.662 1.00 52.78 92 THR A O 1
ATOM 727 N N . GLN A 1 93 ? 8.301 19.241 -2.017 1.00 51.50 93 GLN A N 1
ATOM 728 C CA . GLN A 1 93 ? 7.951 19.446 -0.613 1.00 51.50 93 GLN A CA 1
ATOM 729 C C . GLN A 1 93 ? 7.966 18.090 0.096 1.00 51.50 93 GLN A C 1
ATOM 731 O O . GLN A 1 93 ? 7.188 17.196 -0.246 1.00 51.50 93 GLN A O 1
ATOM 736 N N . ASP A 1 94 ? 8.866 17.944 1.070 1.00 50.84 94 ASP A N 1
ATOM 737 C CA . ASP A 1 94 ? 8.834 16.845 2.032 1.00 50.84 94 ASP A CA 1
ATOM 738 C C . ASP A 1 94 ? 7.642 17.060 2.958 1.00 50.84 94 ASP A C 1
ATOM 740 O O . ASP A 1 94 ? 7.594 18.024 3.731 1.00 50.84 94 ASP A O 1
ATOM 744 N N . TYR A 1 95 ? 6.664 16.160 2.908 1.00 52.84 95 TYR A N 1
ATOM 745 C CA . TYR A 1 95 ? 5.651 16.118 3.947 1.00 52.84 95 TYR A CA 1
ATOM 746 C C . TYR A 1 95 ? 6.279 15.485 5.199 1.00 52.84 95 TYR A C 1
ATOM 748 O O . TYR A 1 95 ? 5.987 14.341 5.547 1.00 52.84 95 TYR A O 1
ATOM 756 N N . GLN A 1 96 ? 7.047 16.259 5.975 1.00 46.88 96 GLN A N 1
ATOM 757 C CA . GLN A 1 96 ? 7.384 15.889 7.364 1.00 46.88 96 GLN A CA 1
ATOM 758 C C . GLN A 1 96 ? 6.122 15.630 8.225 1.00 46.88 96 GLN A C 1
ATOM 760 O O . GLN A 1 96 ? 6.215 15.071 9.312 1.00 46.88 96 GLN A O 1
ATOM 765 N N . ASN A 1 97 ? 4.927 15.969 7.714 1.00 49.53 97 ASN A N 1
ATOM 766 C CA . ASN A 1 97 ? 3.625 15.774 8.348 1.00 49.53 97 ASN A CA 1
ATOM 767 C C . ASN A 1 97 ? 2.739 14.673 7.703 1.00 49.53 97 ASN A C 1
ATOM 769 O O . ASN A 1 97 ? 1.590 14.498 8.112 1.00 49.53 97 ASN A O 1
ATOM 773 N N . ASN A 1 98 ? 3.222 13.907 6.706 1.00 62.03 98 ASN A N 1
ATOM 774 C CA . ASN A 1 98 ? 2.390 12.863 6.070 1.00 62.03 98 ASN A CA 1
ATOM 775 C C . ASN A 1 98 ? 2.172 11.646 6.968 1.00 62.03 98 ASN A C 1
ATOM 777 O O . ASN A 1 98 ? 1.219 10.895 6.779 1.00 62.03 98 ASN A O 1
ATOM 781 N N . THR A 1 99 ? 3.054 11.417 7.939 1.00 63.75 99 THR A N 1
ATOM 782 C CA . THR A 1 99 ? 2.912 10.301 8.880 1.00 63.75 99 THR A CA 1
ATOM 783 C C . THR A 1 99 ? 1.689 10.505 9.769 1.00 63.75 99 THR A C 1
ATOM 785 O O . THR A 1 99 ? 0.849 9.618 9.839 1.00 63.75 99 THR A O 1
ATOM 788 N N . ALA A 1 100 ? 1.500 11.701 10.338 1.00 65.44 100 ALA A N 1
ATOM 789 C CA . ALA A 1 100 ? 0.311 12.022 11.132 1.00 65.44 100 ALA A CA 1
ATOM 790 C C . ALA A 1 100 ? -0.978 12.003 10.287 1.00 65.44 100 ALA A C 1
ATOM 792 O O . ALA A 1 100 ? -1.995 11.463 10.716 1.00 65.44 100 ALA A O 1
ATOM 793 N N . GLY A 1 101 ? -0.926 12.526 9.055 1.00 66.00 101 GLY A N 1
ATOM 794 C CA . GLY A 1 101 ? -2.054 12.469 8.118 1.00 66.00 101 GLY A CA 1
ATOM 795 C C . GLY A 1 101 ? -2.427 11.043 7.694 1.00 66.00 101 GLY A C 1
ATOM 796 O O . GLY A 1 101 ? -3.613 10.729 7.569 1.00 66.00 101 GLY A O 1
ATOM 797 N N . ARG A 1 102 ? -1.436 10.159 7.517 1.00 71.06 102 ARG A N 1
ATOM 798 C CA . ARG A 1 102 ? -1.652 8.728 7.253 1.00 71.06 102 ARG A CA 1
ATOM 799 C C . ARG A 1 102 ? -2.267 8.026 8.452 1.00 71.06 102 ARG A C 1
ATOM 801 O O . ARG A 1 102 ? -3.280 7.361 8.277 1.00 71.06 102 ARG A O 1
ATOM 808 N N . GLU A 1 103 ? -1.733 8.224 9.654 1.00 73.75 103 GLU A N 1
ATOM 809 C CA . GLU A 1 103 ? -2.297 7.638 10.878 1.00 73.75 103 GLU A CA 1
ATOM 810 C C . GLU A 1 103 ? -3.749 8.083 11.110 1.00 73.75 103 GLU A C 1
ATOM 812 O O . GLU A 1 103 ? -4.601 7.257 11.438 1.00 73.75 103 GLU A O 1
ATOM 817 N N . ALA A 1 104 ? -4.066 9.361 10.869 1.00 73.94 104 ALA A N 1
ATOM 818 C CA . ALA A 1 104 ? -5.430 9.874 10.980 1.00 73.94 104 ALA A CA 1
ATOM 819 C C . ALA A 1 104 ? -6.378 9.226 9.957 1.00 73.94 104 ALA A C 1
ATOM 821 O O . ALA A 1 104 ? -7.492 8.845 10.311 1.00 73.94 104 ALA A O 1
ATOM 822 N N . ARG A 1 105 ? -5.936 9.043 8.703 1.00 76.31 105 ARG A N 1
ATOM 823 C CA . ARG A 1 105 ? -6.729 8.356 7.666 1.00 76.31 105 ARG A CA 1
ATOM 824 C C . ARG A 1 105 ? -6.932 6.875 7.970 1.00 76.31 105 ARG A C 1
ATOM 826 O O . ARG A 1 105 ? -8.045 6.391 7.809 1.00 76.31 105 ARG A O 1
ATOM 833 N N . ILE A 1 106 ? -5.893 6.177 8.433 1.00 80.56 106 ILE A N 1
ATOM 834 C CA . ILE A 1 106 ? -5.989 4.768 8.839 1.00 80.56 106 ILE A CA 1
ATOM 835 C C . ILE A 1 106 ? -6.984 4.630 9.995 1.00 80.56 106 ILE A C 1
ATOM 837 O O . ILE A 1 106 ? -7.846 3.755 9.967 1.00 80.56 106 ILE A O 1
ATOM 841 N N . THR A 1 107 ? -6.893 5.513 10.992 1.00 79.75 107 THR A N 1
ATOM 842 C CA . THR A 1 107 ? -7.791 5.503 12.155 1.00 79.75 107 THR A CA 1
ATOM 843 C C . THR A 1 107 ? -9.233 5.789 11.744 1.00 79.75 107 THR A C 1
ATOM 845 O O . THR A 1 107 ? -10.121 5.041 12.138 1.00 79.75 107 THR A O 1
ATOM 848 N N . ALA A 1 108 ? -9.465 6.793 10.894 1.00 80.12 108 ALA A N 1
ATOM 849 C CA . ALA A 1 108 ? -10.795 7.109 10.377 1.00 80.12 108 ALA A CA 1
ATOM 850 C C . ALA A 1 108 ? -11.402 5.956 9.557 1.00 80.12 108 ALA A C 1
ATOM 852 O O . ALA A 1 108 ? -12.596 5.692 9.667 1.00 80.12 108 ALA A O 1
ATOM 853 N N . ASP A 1 109 ? -10.596 5.246 8.763 1.00 76.12 109 ASP A N 1
ATOM 854 C CA . ASP A 1 109 ? -11.056 4.099 7.970 1.00 76.12 109 ASP A CA 1
ATOM 855 C C . ASP A 1 109 ? -11.428 2.898 8.861 1.00 76.12 109 ASP A C 1
ATOM 857 O O . ASP A 1 109 ? -12.481 2.276 8.692 1.00 76.12 109 ASP A O 1
ATOM 861 N N . ILE A 1 110 ? -10.609 2.624 9.883 1.00 79.19 110 ILE A N 1
ATOM 862 C CA . ILE A 1 110 ? -10.902 1.623 10.919 1.00 79.19 110 ILE A CA 1
ATOM 863 C C . ILE A 1 110 ? -12.188 1.983 11.676 1.00 79.19 110 ILE A C 1
ATOM 865 O O . ILE A 1 110 ? -13.055 1.132 11.876 1.00 79.19 110 ILE A O 1
ATOM 869 N N . GLU A 1 111 ? -12.327 3.240 12.092 1.00 79.50 111 GLU A N 1
ATOM 870 C CA . GLU A 1 111 ? -13.498 3.724 12.824 1.00 79.50 111 GLU A CA 1
ATOM 871 C C . GLU A 1 111 ? -14.765 3.702 11.974 1.00 79.50 111 GLU A C 1
ATOM 873 O O . GLU A 1 111 ? -15.814 3.331 12.492 1.00 79.50 111 GLU A O 1
ATOM 878 N N . ALA A 1 112 ? -14.686 4.014 10.679 1.00 76.75 112 ALA A N 1
ATOM 879 C CA . ALA A 1 112 ? -15.812 3.863 9.764 1.00 76.75 112 ALA A CA 1
ATOM 880 C C . ALA A 1 112 ? -16.254 2.393 9.679 1.00 76.75 112 ALA A C 1
ATOM 882 O O . ALA A 1 112 ? -17.435 2.091 9.855 1.00 76.75 112 ALA A O 1
ATOM 883 N N . ARG A 1 113 ? -15.310 1.459 9.495 1.00 71.38 113 ARG A N 1
ATOM 884 C CA . ARG A 1 113 ? -15.601 0.014 9.424 1.00 71.38 113 ARG A CA 1
ATOM 885 C C . ARG A 1 113 ? -16.240 -0.530 10.705 1.00 71.38 113 ARG A C 1
ATOM 887 O O . ARG A 1 113 ? -17.233 -1.248 10.632 1.00 71.38 113 ARG A O 1
ATOM 894 N N . ILE A 1 114 ? -15.705 -0.174 11.872 1.00 69.12 114 ILE A N 1
ATOM 895 C CA . ILE A 1 114 ? -16.246 -0.613 13.169 1.00 69.12 114 ILE A CA 1
ATOM 896 C C . ILE A 1 114 ? -17.553 0.125 13.502 1.00 69.12 114 ILE A C 1
ATOM 898 O O . ILE A 1 114 ? -18.473 -0.455 14.075 1.00 69.12 114 ILE A O 1
ATOM 902 N N . GLY A 1 115 ? -17.663 1.402 13.134 1.00 60.53 115 GLY A N 1
ATOM 903 C CA . GLY A 1 115 ? -18.839 2.237 13.371 1.00 60.53 115 GLY A CA 1
ATOM 904 C C . GLY A 1 115 ? -20.087 1.723 12.655 1.00 60.53 115 GLY A C 1
ATOM 905 O O . GLY A 1 115 ? -21.169 1.742 13.239 1.00 60.53 115 GLY A O 1
ATOM 906 N N . HIS A 1 116 ? -19.940 1.174 11.445 1.00 54.41 116 HIS A N 1
ATOM 907 C CA . HIS A 1 116 ? -21.039 0.535 10.715 1.00 54.41 116 HIS A CA 1
ATOM 908 C C . HIS A 1 116 ? -21.534 -0.778 11.351 1.00 54.41 116 HIS A C 1
ATOM 910 O O . HIS A 1 116 ? -22.689 -1.137 11.143 1.00 54.41 116 HIS A O 1
ATOM 916 N N . LEU A 1 117 ? -20.727 -1.459 12.173 1.00 49.84 117 LEU A N 1
ATOM 917 C CA . LEU A 1 117 ? -21.151 -2.664 12.906 1.00 49.84 117 LEU A CA 1
ATOM 918 C C . LEU A 1 117 ? -22.017 -2.351 14.138 1.00 49.84 117 LEU A C 1
ATOM 920 O O . LEU A 1 117 ? -22.711 -3.233 14.629 1.00 49.84 117 LEU A O 1
ATOM 924 N N . LYS A 1 118 ? -22.006 -1.109 14.642 1.00 41.84 118 LYS A N 1
ATOM 925 C CA . LYS A 1 118 ? -22.832 -0.688 15.792 1.00 41.84 118 LYS A CA 1
ATOM 926 C C . LYS A 1 118 ? -24.278 -0.319 15.436 1.00 41.84 118 LYS A C 1
ATOM 928 O O . LYS A 1 118 ? -25.049 -0.034 16.346 1.00 41.84 118 LYS A O 1
ATOM 933 N N . VAL A 1 119 ? -24.636 -0.281 14.150 1.00 40.97 119 VAL A N 1
ATOM 934 C CA . VAL A 1 119 ? -25.977 0.119 13.668 1.00 40.97 119 VAL A CA 1
ATOM 935 C C . VAL A 1 119 ? -26.822 -1.097 13.233 1.00 40.97 119 VAL A C 1
ATOM 937 O O . VAL A 1 119 ? -27.868 -0.927 12.615 1.00 40.97 119 VAL A O 1
ATOM 940 N N . GLY A 1 120 ? -26.378 -2.320 13.543 1.00 37.78 120 GLY A N 1
ATOM 941 C CA . GLY A 1 120 ? -27.119 -3.567 13.310 1.00 37.78 120 GLY A CA 1
ATOM 942 C C . GLY A 1 120 ? -27.840 -4.060 14.554 1.00 37.78 120 GLY A C 1
ATOM 943 O O . GLY A 1 120 ? -27.188 -4.078 15.621 1.00 37.78 120 GLY A O 1
#

Radius of gyration: 24.91 Å; chains: 1; bounding box: 62×35×69 Å

Secondary structure (DSSP, 8-state):
-HHHHHHHHHHHHHHHHHHHHHHHHHHHHHHHHHHHHHHHHHHHHHHHHHHHHHSTT-HHHHHHHHHHHHHHHHHHS-SEEEEEETTEEEEEEE-TTHHHHHHHHHHHHHHHHHHHHTT-

pLDDT: mean 72.97, std 13.89, range [37.78, 92.19]

Sequence (120 aa):
MDSYIARTMGPWIVLAVIVFAVLCVFAYQFDQKKKTEKLAIARAYQDALDHLAQHPTDPSARLGCLERGRTFYAMAIPDTFTLVVGERTFGTQDYQNNTAGREARITADIEARIGHLKVG